Protein AF-A0A7V6W226-F1 (afdb_monomer)

Secondary structure (DSSP, 8-state):
-HHHHHHHHHHHHHHHHHTTHHHHHHHHHHHHHTTSTTS-HHHHHHHHHHHH-HHHHHHHHHHHHHHHHHHHHHHIIIIIHHHHHHHHHHHHHHHHHHHHH--

Radius of gyration: 23.51 Å; Cα contacts (8 Å, |Δi|>4): 58; chains: 1; bounding box: 61×22×67 Å

Structure (mmCIF, N/CA/C/O backbone):
data_AF-A0A7V6W226-F1
#
_entry.id   AF-A0A7V6W226-F1
#
loop_
_atom_site.group_PDB
_atom_site.id
_atom_site.type_symbol
_atom_site.label_atom_id
_atom_site.label_alt_id
_atom_site.label_comp_id
_atom_site.label_asym_id
_atom_site.label_entity_id
_atom_site.label_seq_id
_atom_site.pdbx_PDB_ins_code
_atom_site.Cartn_x
_atom_site.Cartn_y
_atom_site.Cartn_z
_atom_site.occupancy
_atom_site.B_iso_or_equiv
_atom_site.auth_seq_id
_atom_site.auth_comp_id
_atom_site.auth_asym_id
_atom_site.auth_atom_id
_atom_site.pdbx_PDB_model_num
ATOM 1 N N . MET A 1 1 ? 32.132 -3.861 -2.995 1.00 62.56 1 MET A N 1
ATOM 2 C CA . MET A 1 1 ? 31.737 -3.975 -4.418 1.00 62.56 1 MET A CA 1
ATOM 3 C C . MET A 1 1 ? 31.036 -5.306 -4.687 1.00 62.56 1 MET A C 1
ATOM 5 O O . MET A 1 1 ? 30.043 -5.301 -5.393 1.00 62.56 1 MET A O 1
ATOM 9 N N . GLU A 1 2 ? 31.469 -6.412 -4.072 1.00 76.06 2 GLU A N 1
ATOM 10 C CA . GLU A 1 2 ? 30.793 -7.725 -4.165 1.00 76.06 2 GLU A CA 1
ATOM 11 C C . GLU A 1 2 ? 29.408 -7.763 -3.499 1.00 76.06 2 GLU A C 1
ATOM 13 O O . GLU A 1 2 ? 28.473 -8.276 -4.093 1.00 76.06 2 GLU A O 1
ATOM 18 N N . MET A 1 3 ? 29.229 -7.117 -2.340 1.00 77.00 3 MET A N 1
ATOM 19 C CA . MET A 1 3 ? 27.926 -7.059 -1.651 1.00 77.00 3 MET A CA 1
ATOM 20 C C . MET A 1 3 ? 26.810 -6.396 -2.483 1.00 77.00 3 MET A C 1
ATOM 22 O O . MET A 1 3 ? 25.652 -6.771 -2.359 1.00 77.00 3 MET A O 1
ATOM 26 N N . PHE A 1 4 ? 27.152 -5.431 -3.346 1.00 80.88 4 PHE A N 1
ATOM 27 C CA . PHE A 1 4 ? 26.186 -4.826 -4.270 1.00 80.88 4 PHE A CA 1
ATOM 28 C C . PHE A 1 4 ? 25.843 -5.773 -5.424 1.00 80.88 4 PHE A C 1
ATOM 30 O O . PHE A 1 4 ? 24.687 -5.847 -5.800 1.00 80.88 4 PHE A O 1
ATOM 37 N N . LYS A 1 5 ? 26.801 -6.573 -5.910 1.00 81.19 5 LYS A N 1
ATOM 38 C CA . LYS A 1 5 ? 26.547 -7.572 -6.961 1.00 81.19 5 LYS A CA 1
ATOM 39 C C . LYS A 1 5 ? 25.661 -8.722 -6.487 1.00 81.19 5 LYS A C 1
ATOM 41 O O . LYS A 1 5 ? 24.807 -9.167 -7.240 1.00 81.19 5 LYS A O 1
ATOM 46 N N . GLU A 1 6 ? 25.860 -9.189 -5.257 1.00 84.94 6 GLU A N 1
ATOM 47 C CA . GLU A 1 6 ? 24.987 -10.191 -4.625 1.00 84.94 6 GLU A CA 1
ATOM 48 C C . GLU A 1 6 ? 23.559 -9.651 -4.461 1.00 84.94 6 GLU A C 1
ATOM 50 O O . GLU A 1 6 ? 22.586 -10.360 -4.711 1.00 84.94 6 GLU A O 1
ATOM 55 N N . LEU A 1 7 ? 23.430 -8.369 -4.096 1.00 82.00 7 LEU A N 1
ATOM 56 C CA . LEU A 1 7 ? 22.138 -7.698 -3.993 1.00 82.00 7 LEU A CA 1
ATOM 57 C C . LEU A 1 7 ? 21.468 -7.554 -5.365 1.00 82.00 7 LEU A C 1
A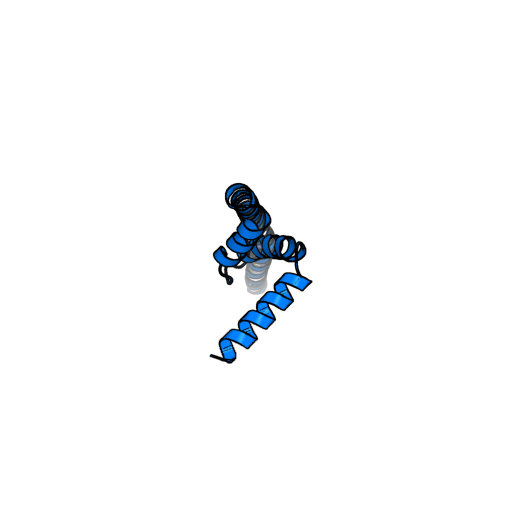TOM 59 O O . LEU A 1 7 ? 20.303 -7.908 -5.502 1.00 82.00 7 LEU A O 1
ATOM 63 N N . ASP A 1 8 ? 22.204 -7.088 -6.373 1.00 82.12 8 ASP A N 1
ATOM 64 C CA . ASP A 1 8 ? 21.702 -6.933 -7.739 1.00 82.12 8 ASP A CA 1
ATOM 65 C C . ASP A 1 8 ? 21.263 -8.289 -8.308 1.00 82.12 8 ASP A C 1
ATOM 67 O O . ASP A 1 8 ? 20.165 -8.405 -8.837 1.00 82.12 8 ASP A O 1
ATOM 71 N N . PHE A 1 9 ? 22.052 -9.350 -8.111 1.00 84.62 9 PHE A N 1
ATOM 72 C CA . PHE A 1 9 ? 21.692 -10.706 -8.531 1.00 84.62 9 PHE A CA 1
ATOM 73 C C . PHE A 1 9 ? 20.434 -11.227 -7.824 1.00 84.62 9 PHE A C 1
ATOM 75 O O . PHE A 1 9 ? 19.571 -11.834 -8.458 1.00 84.62 9 PHE A O 1
ATOM 82 N N . PHE A 1 10 ? 20.294 -10.968 -6.520 1.00 80.62 10 PHE A N 1
ATOM 83 C CA . PHE A 1 10 ? 19.096 -11.340 -5.774 1.00 80.62 10 PHE A CA 1
ATOM 84 C C . PHE A 1 10 ? 17.864 -10.593 -6.290 1.00 80.62 10 PHE A C 1
ATOM 86 O O . PHE A 1 10 ? 16.833 -11.220 -6.530 1.00 80.62 10 PHE A O 1
ATOM 93 N N . ILE A 1 11 ? 17.979 -9.282 -6.514 1.00 76.62 11 ILE A N 1
ATOM 94 C CA . ILE A 1 11 ? 16.903 -8.449 -7.055 1.00 76.62 11 ILE A CA 1
ATOM 95 C C . ILE A 1 11 ? 16.513 -8.926 -8.455 1.00 76.62 11 ILE A C 1
ATOM 97 O O . ILE A 1 11 ? 15.338 -9.197 -8.668 1.00 76.62 11 ILE A O 1
ATOM 101 N N . GLU A 1 12 ? 17.464 -9.127 -9.364 1.00 80.12 12 GLU A N 1
ATOM 102 C CA . GLU A 1 12 ? 17.195 -9.660 -10.707 1.00 80.12 12 GLU A CA 1
ATOM 103 C C . GLU A 1 12 ? 16.503 -11.033 -10.636 1.00 80.12 12 GLU A C 1
ATOM 105 O O . GLU A 1 12 ? 15.486 -11.248 -11.290 1.00 80.12 12 GLU A O 1
ATOM 110 N N . SER A 1 13 ? 16.949 -11.933 -9.748 1.00 79.75 13 SER A N 1
ATOM 111 C CA . SER A 1 13 ? 16.304 -13.244 -9.569 1.00 79.75 13 SER A CA 1
ATOM 112 C C . SER A 1 13 ? 14.872 -13.149 -9.027 1.00 79.75 13 SER A C 1
ATOM 114 O O . SER A 1 13 ? 14.004 -13.929 -9.420 1.00 79.75 13 SER A O 1
ATOM 116 N N . LEU A 1 14 ? 14.605 -12.184 -8.138 1.00 73.56 14 LEU A N 1
ATOM 117 C CA . LEU A 1 14 ? 13.264 -11.921 -7.631 1.00 73.56 14 LEU A CA 1
ATOM 118 C C . LEU A 1 14 ? 12.386 -11.312 -8.722 1.00 73.56 14 LEU A C 1
ATOM 120 O O . LEU A 1 14 ? 11.238 -11.715 -8.869 1.00 73.56 14 LEU A O 1
ATOM 124 N N . PHE A 1 15 ? 12.897 -10.370 -9.509 1.00 71.88 15 PHE A N 1
ATOM 125 C CA . PHE A 1 15 ? 12.131 -9.772 -10.599 1.00 71.88 15 PHE A CA 1
ATOM 126 C C . PHE A 1 15 ? 11.777 -10.803 -11.679 1.00 71.88 15 PHE A C 1
ATOM 128 O O . PHE A 1 15 ? 10.617 -10.842 -12.096 1.00 71.88 15 PHE A O 1
ATOM 135 N N . ASP A 1 16 ? 12.705 -11.697 -12.030 1.00 76.25 16 ASP A N 1
ATOM 136 C CA . ASP A 1 16 ? 12.465 -12.796 -12.976 1.00 76.25 16 ASP A CA 1
ATOM 137 C C . ASP A 1 16 ? 11.419 -13.800 -12.470 1.00 76.25 16 ASP A C 1
ATOM 139 O O . ASP A 1 16 ? 10.589 -14.286 -13.241 1.00 76.25 16 ASP A O 1
ATOM 143 N N . GLN A 1 17 ? 11.418 -14.110 -11.170 1.00 73.94 17 GLN A N 1
ATOM 144 C CA . GLN A 1 17 ? 10.457 -15.057 -10.593 1.00 73.94 17 GLN A CA 1
ATOM 145 C C . GLN A 1 17 ? 9.079 -14.445 -10.349 1.00 73.94 17 GLN A C 1
ATOM 147 O O . GLN A 1 17 ? 8.061 -15.130 -10.466 1.00 73.94 17 GLN A O 1
ATOM 152 N N . ILE A 1 18 ? 9.038 -13.176 -9.951 1.00 73.25 18 ILE A N 1
ATOM 153 C CA . ILE A 1 18 ? 7.808 -12.540 -9.496 1.00 73.25 18 ILE A CA 1
ATOM 154 C C . ILE A 1 18 ? 7.045 -11.953 -10.698 1.00 73.25 18 ILE A C 1
ATOM 156 O O . ILE A 1 18 ? 5.822 -12.076 -10.740 1.00 73.25 18 ILE A O 1
ATOM 160 N N . GLY A 1 19 ? 7.709 -11.370 -11.703 1.00 75.44 19 GLY A N 1
ATOM 161 C CA . GLY A 1 19 ? 7.057 -10.858 -12.918 1.00 75.44 19 GLY A CA 1
ATOM 162 C C . GLY A 1 19 ? 5.750 -10.090 -12.640 1.00 75.44 19 GLY A C 1
ATOM 163 O O . GLY A 1 19 ? 5.686 -9.210 -11.780 1.00 75.44 19 GLY A O 1
ATOM 164 N N . TYR A 1 20 ? 4.655 -10.474 -13.307 1.00 75.81 20 TYR A N 1
ATOM 165 C CA . TYR A 1 20 ? 3.326 -9.869 -13.109 1.00 75.81 20 TYR A CA 1
ATOM 166 C C . TYR A 1 20 ? 2.760 -10.018 -11.679 1.00 75.81 20 TYR A C 1
ATOM 168 O O . TYR A 1 20 ? 1.945 -9.199 -11.251 1.00 75.81 20 TYR A O 1
ATOM 176 N N . LEU A 1 21 ? 3.198 -11.008 -10.890 1.00 81.81 21 LEU A N 1
ATOM 177 C CA . LEU A 1 21 ? 2.774 -11.140 -9.489 1.00 81.81 21 LEU A CA 1
ATOM 178 C C . LEU A 1 21 ? 3.250 -9.961 -8.634 1.00 81.81 21 LEU A C 1
ATOM 180 O O . LEU A 1 21 ? 2.612 -9.658 -7.626 1.00 81.81 21 LEU A O 1
ATOM 184 N N . ALA A 1 22 ? 4.318 -9.265 -9.042 1.00 81.06 22 ALA A N 1
ATOM 185 C CA . ALA A 1 22 ? 4.899 -8.154 -8.291 1.00 81.06 22 ALA A CA 1
ATOM 186 C C . ALA A 1 22 ? 3.902 -7.005 -8.200 1.00 81.06 22 ALA A C 1
ATOM 188 O O . ALA A 1 22 ? 3.767 -6.374 -7.158 1.00 81.06 22 ALA A O 1
ATOM 189 N N . VAL A 1 23 ? 3.150 -6.796 -9.279 1.00 79.94 23 VAL A N 1
ATOM 190 C CA . VAL A 1 23 ? 2.058 -5.831 -9.357 1.00 79.94 23 VAL A CA 1
ATOM 191 C C . VAL A 1 23 ? 0.935 -6.200 -8.407 1.00 79.94 23 VAL A C 1
ATOM 193 O O . VAL A 1 23 ? 0.450 -5.353 -7.663 1.00 79.94 23 VAL A O 1
ATOM 196 N N . ILE A 1 24 ? 0.465 -7.448 -8.476 1.00 84.69 24 ILE A N 1
ATOM 197 C CA . ILE A 1 24 ? -0.684 -7.889 -7.680 1.00 84.69 24 ILE A CA 1
ATOM 198 C C . ILE A 1 24 ? -0.339 -7.754 -6.196 1.00 84.69 24 ILE A C 1
ATOM 200 O O . ILE A 1 24 ? -1.135 -7.226 -5.418 1.00 84.69 24 ILE A O 1
ATOM 204 N N . LEU A 1 25 ? 0.877 -8.163 -5.826 1.00 86.50 25 LEU A N 1
ATOM 205 C CA . LEU A 1 25 ? 1.423 -7.949 -4.494 1.00 86.50 25 LEU A CA 1
ATOM 206 C C . LEU A 1 25 ? 1.519 -6.460 -4.164 1.00 86.50 25 LEU A C 1
ATOM 208 O O . LEU A 1 25 ? 0.967 -6.056 -3.150 1.0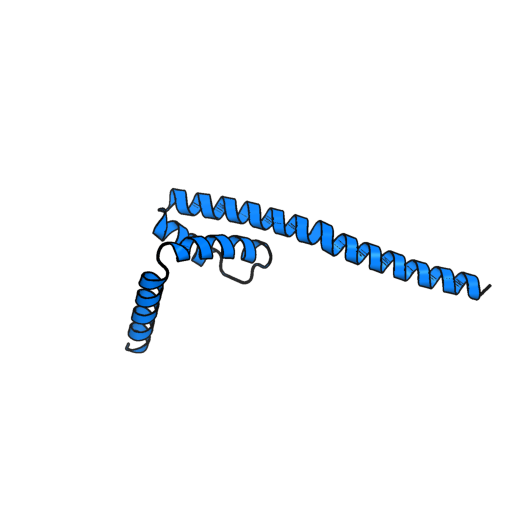0 86.50 25 LEU A O 1
ATOM 212 N N . ALA A 1 26 ? 2.131 -5.626 -5.007 1.00 87.12 26 ALA A N 1
ATOM 213 C CA . ALA A 1 26 ? 2.249 -4.187 -4.761 1.00 87.12 26 ALA A CA 1
ATOM 214 C C . ALA A 1 26 ? 0.879 -3.527 -4.542 1.00 87.12 26 ALA A C 1
ATOM 216 O O . ALA A 1 26 ? 0.708 -2.755 -3.602 1.00 87.12 26 ALA A O 1
ATOM 217 N N . GLY A 1 27 ? -0.125 -3.880 -5.346 1.00 87.06 27 GLY A N 1
ATOM 218 C CA . GLY A 1 27 ? -1.490 -3.393 -5.183 1.00 87.06 27 GLY A CA 1
ATOM 219 C C . GLY A 1 27 ? -2.143 -3.845 -3.875 1.00 87.06 27 GLY A C 1
ATOM 220 O O . GLY A 1 27 ? -2.785 -3.045 -3.195 1.00 87.06 27 GLY A O 1
ATOM 221 N N . PHE A 1 28 ? -1.939 -5.102 -3.479 1.00 87.81 28 PHE A N 1
ATOM 222 C CA . PHE A 1 28 ? -2.415 -5.613 -2.194 1.00 87.81 28 PHE A CA 1
ATOM 223 C C . PHE A 1 28 ? -1.707 -4.944 -1.006 1.00 87.81 28 PHE A C 1
ATOM 225 O O . PHE A 1 28 ? -2.356 -4.574 -0.025 1.00 87.81 28 PHE A O 1
ATOM 232 N N . LEU A 1 29 ? -0.394 -4.721 -1.108 1.00 89.31 29 LEU A N 1
ATOM 233 C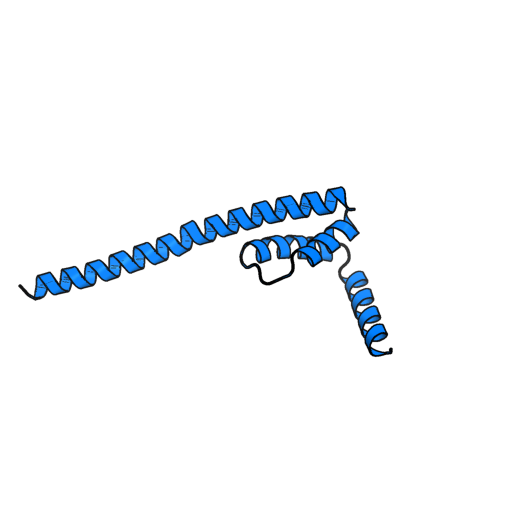 CA . LEU A 1 29 ? 0.388 -4.030 -0.088 1.00 89.31 29 LEU A CA 1
ATOM 234 C C . LEU A 1 29 ? -0.025 -2.560 0.056 1.00 89.31 29 LEU A C 1
ATOM 236 O O . LEU A 1 29 ? -0.120 -2.100 1.187 1.00 89.31 29 LEU A O 1
ATOM 240 N N . ILE A 1 30 ? -0.372 -1.857 -1.029 1.00 89.81 30 ILE A N 1
ATOM 241 C CA . ILE A 1 30 ? -0.917 -0.485 -0.968 1.00 89.81 30 ILE A CA 1
ATOM 242 C C . ILE A 1 30 ? -2.198 -0.433 -0.121 1.00 89.81 30 ILE A C 1
ATOM 244 O O . ILE A 1 30 ? -2.375 0.465 0.707 1.00 89.81 30 ILE A O 1
ATOM 248 N N . VAL A 1 31 ? -3.092 -1.411 -0.289 1.00 87.75 31 VAL A N 1
ATOM 249 C CA . VAL A 1 31 ? -4.329 -1.501 0.502 1.00 87.75 31 VAL A CA 1
ATOM 250 C C . VAL A 1 31 ? -4.018 -1.764 1.978 1.00 87.75 31 VAL A C 1
ATOM 252 O O . VAL A 1 31 ? -4.617 -1.128 2.843 1.00 87.75 31 VAL A O 1
ATOM 255 N N . ILE A 1 32 ? -3.071 -2.660 2.279 1.00 88.06 32 ILE A N 1
ATOM 256 C CA . ILE A 1 32 ? -2.658 -2.964 3.659 1.00 88.06 32 ILE A CA 1
ATOM 257 C C . ILE A 1 32 ? -1.982 -1.762 4.319 1.00 88.06 32 ILE A C 1
ATOM 259 O O . ILE A 1 32 ? -2.312 -1.423 5.456 1.00 88.06 32 ILE A O 1
ATOM 263 N N . GLU A 1 33 ? -1.062 -1.103 3.620 1.00 88.44 33 GLU A N 1
ATOM 264 C CA . GLU A 1 33 ? -0.359 0.080 4.114 1.00 88.44 33 GLU A CA 1
ATOM 265 C C . GLU A 1 33 ? -1.339 1.226 4.399 1.00 88.44 33 GLU A C 1
ATOM 267 O O . GLU A 1 33 ? -1.200 1.934 5.390 1.00 88.44 33 GLU A O 1
ATOM 272 N N . SER A 1 34 ? -2.410 1.350 3.610 1.00 85.44 34 SER A N 1
ATOM 273 C CA . SER A 1 34 ? -3.479 2.327 3.871 1.00 85.44 34 SER A CA 1
ATOM 274 C C . SER A 1 34 ? -4.248 2.057 5.178 1.00 85.44 34 SER A C 1
ATOM 276 O O . SER A 1 34 ? -4.898 2.954 5.719 1.00 85.44 34 SER A O 1
ATOM 278 N N . ILE A 1 35 ? -4.196 0.827 5.705 1.00 84.12 35 ILE A N 1
ATOM 279 C CA . ILE A 1 35 ? -4.746 0.470 7.023 1.00 84.12 35 ILE A CA 1
ATOM 280 C C . ILE A 1 35 ? -3.696 0.704 8.118 1.00 84.12 35 ILE A C 1
ATOM 282 O O . ILE A 1 35 ? -4.027 1.235 9.179 1.00 84.12 35 ILE A O 1
ATOM 286 N N . LEU A 1 36 ? -2.442 0.315 7.864 1.00 83.38 36 LEU A N 1
ATOM 287 C CA . LEU A 1 36 ? -1.302 0.460 8.772 1.00 83.38 36 LEU A CA 1
ATOM 288 C C . LEU A 1 36 ? -0.107 1.075 8.022 1.00 83.38 36 LEU A C 1
ATOM 290 O O . LEU A 1 36 ? 0.675 0.325 7.429 1.00 83.38 36 LEU A O 1
ATOM 294 N N . PRO A 1 37 ? 0.071 2.410 8.058 1.00 79.88 37 PRO A N 1
ATOM 295 C CA . PRO A 1 37 ? 1.087 3.098 7.260 1.00 79.88 37 PRO A CA 1
ATOM 296 C C . PRO A 1 37 ? 2.486 2.924 7.869 1.00 79.88 37 PRO A C 1
ATOM 298 O O . PRO A 1 37 ? 3.023 3.820 8.514 1.00 79.88 37 PRO A O 1
ATOM 301 N N . ILE A 1 38 ? 3.041 1.719 7.723 1.00 87.00 38 ILE A N 1
ATOM 302 C CA . ILE A 1 38 ? 4.353 1.305 8.247 1.00 87.00 38 ILE A CA 1
ATOM 303 C C . ILE A 1 38 ? 5.384 1.211 7.116 1.00 87.00 38 ILE A C 1
ATOM 305 O O . ILE A 1 38 ? 6.571 1.448 7.333 1.00 87.00 38 ILE A O 1
ATOM 309 N N . LEU A 1 39 ? 4.934 0.836 5.917 1.00 86.50 39 LEU A N 1
ATOM 310 C CA . LEU A 1 39 ? 5.788 0.660 4.747 1.00 86.50 39 LEU A CA 1
ATOM 311 C C . LEU A 1 39 ? 5.867 1.970 3.943 1.00 86.50 39 LEU A C 1
ATOM 313 O O . LEU A 1 39 ? 5.015 2.833 4.108 1.00 86.50 39 LEU A O 1
ATOM 317 N N . PRO A 1 40 ? 6.898 2.162 3.106 1.00 87.81 40 PRO A N 1
ATOM 318 C CA . PRO A 1 40 ? 6.983 3.328 2.235 1.00 87.81 40 PRO A CA 1
ATOM 319 C C . PRO A 1 40 ? 6.199 3.124 0.922 1.00 87.81 40 PRO A C 1
ATOM 321 O O . PRO A 1 40 ? 6.715 2.514 -0.018 1.00 87.81 40 PRO A O 1
ATOM 324 N N . LEU A 1 41 ? 5.008 3.735 0.817 1.00 88.38 41 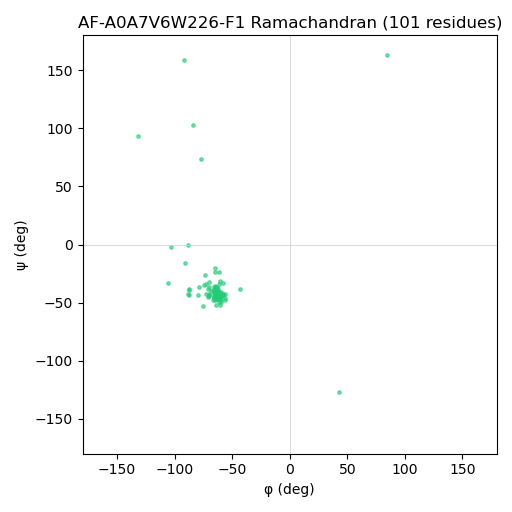LEU A N 1
ATOM 325 C CA . LEU A 1 41 ? 4.105 3.717 -0.354 1.00 88.38 41 LEU A CA 1
ATOM 326 C C . LEU A 1 41 ? 4.807 3.909 -1.706 1.00 88.38 41 LEU A C 1
ATOM 328 O O . LEU A 1 41 ? 4.443 3.303 -2.716 1.00 88.38 41 LEU A O 1
ATOM 332 N N . ALA A 1 42 ? 5.817 4.782 -1.731 1.00 88.88 42 ALA A N 1
ATOM 333 C CA . ALA A 1 42 ? 6.547 5.150 -2.939 1.00 88.88 42 ALA A CA 1
ATOM 334 C C . ALA A 1 42 ? 7.187 3.939 -3.635 1.00 88.88 42 ALA A C 1
ATOM 336 O O . ALA A 1 42 ? 7.250 3.907 -4.865 1.00 88.88 42 ALA A O 1
ATOM 337 N N . VAL A 1 43 ? 7.613 2.927 -2.874 1.00 88.75 43 VAL A N 1
ATOM 338 C CA . VAL A 1 43 ? 8.214 1.706 -3.427 1.00 88.75 43 VAL A CA 1
ATOM 339 C C . VAL A 1 43 ? 7.181 0.925 -4.242 1.00 88.75 43 VAL A C 1
ATOM 341 O O . VAL A 1 43 ? 7.451 0.542 -5.379 1.00 88.75 43 VAL A O 1
ATOM 344 N N . PHE A 1 44 ? 5.962 0.764 -3.723 1.00 89.56 44 PHE A N 1
ATOM 345 C CA . PHE A 1 44 ? 4.895 0.024 -4.406 1.00 89.56 44 PHE A CA 1
ATOM 346 C C . PHE A 1 44 ? 4.343 0.770 -5.618 1.00 89.56 44 PHE A C 1
ATOM 348 O O . PHE A 1 44 ? 4.087 0.162 -6.657 1.00 89.56 44 PHE A O 1
ATOM 355 N N . ILE A 1 45 ? 4.219 2.096 -5.521 1.00 90.94 45 ILE A N 1
ATOM 356 C CA . ILE A 1 45 ? 3.841 2.932 -6.666 1.00 90.94 45 ILE A CA 1
ATOM 357 C C . ILE A 1 45 ? 4.880 2.800 -7.782 1.00 90.94 45 ILE A C 1
ATOM 359 O O . ILE A 1 45 ? 4.511 2.660 -8.946 1.00 90.94 45 ILE A O 1
ATOM 363 N N . THR A 1 46 ? 6.170 2.802 -7.436 1.00 90.19 46 THR A N 1
ATOM 364 C CA . THR A 1 46 ? 7.258 2.668 -8.415 1.00 90.19 46 THR A CA 1
ATOM 365 C C . THR A 1 46 ? 7.196 1.320 -9.131 1.00 90.19 46 THR A C 1
ATOM 367 O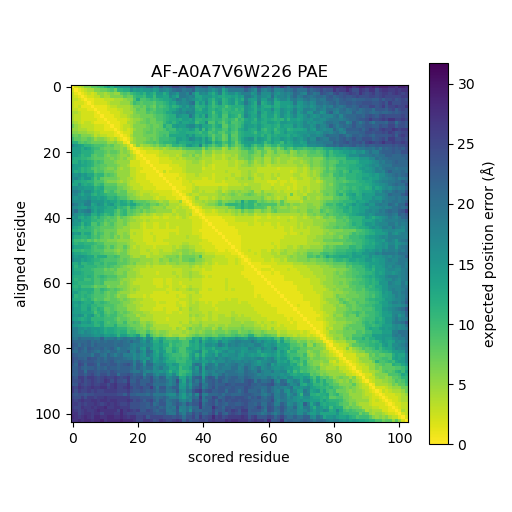 O . THR A 1 46 ? 7.320 1.288 -10.352 1.00 90.19 46 THR A O 1
ATOM 370 N N . LEU A 1 47 ? 6.910 0.226 -8.414 1.00 88.56 47 LEU A N 1
ATOM 371 C CA . LEU A 1 47 ? 6.687 -1.093 -9.021 1.00 88.56 47 LEU A CA 1
ATOM 372 C C . LEU A 1 47 ? 5.497 -1.083 -9.996 1.00 88.56 47 LEU A C 1
ATOM 374 O O . LEU A 1 47 ? 5.618 -1.557 -11.122 1.00 88.56 47 LEU A O 1
ATOM 378 N N . ASN A 1 48 ? 4.365 -0.487 -9.620 1.00 89.25 48 ASN A N 1
ATOM 379 C CA . ASN A 1 48 ? 3.207 -0.388 -10.515 1.00 89.25 48 ASN A CA 1
ATOM 380 C C . ASN A 1 48 ? 3.485 0.489 -11.747 1.00 89.25 48 ASN A C 1
ATOM 382 O O . ASN A 1 48 ? 3.051 0.161 -12.851 1.00 89.25 48 ASN A O 1
ATOM 386 N N . ILE A 1 49 ? 4.223 1.590 -11.583 1.00 91.19 49 ILE A N 1
ATOM 387 C CA . ILE A 1 49 ? 4.656 2.454 -12.689 1.00 91.19 49 ILE A CA 1
ATOM 388 C C . ILE A 1 49 ? 5.618 1.718 -13.623 1.00 91.19 49 ILE A C 1
ATOM 390 O O . ILE A 1 49 ? 5.499 1.857 -14.838 1.00 91.19 49 ILE A O 1
ATOM 394 N N . TYR A 1 50 ? 6.540 0.927 -13.074 1.00 87.19 50 TYR A N 1
ATOM 395 C CA . TYR A 1 50 ? 7.491 0.144 -13.857 1.00 87.19 50 TYR A CA 1
ATOM 396 C C . TYR A 1 50 ? 6.776 -0.844 -14.794 1.00 87.19 50 TYR A C 1
ATOM 398 O O . TYR A 1 50 ? 7.147 -0.951 -15.959 1.00 87.19 50 TYR A O 1
ATOM 406 N N . TYR A 1 51 ? 5.703 -1.494 -14.325 1.00 85.25 51 TYR A N 1
ATOM 407 C CA . TYR A 1 51 ? 4.973 -2.500 -15.107 1.00 85.25 51 TYR A CA 1
ATOM 408 C C . TYR A 1 51 ? 3.856 -1.951 -16.022 1.00 85.25 51 TYR A C 1
ATOM 410 O O . TYR A 1 51 ? 3.707 -2.447 -17.135 1.00 85.25 51 TYR A O 1
ATOM 418 N N . PHE A 1 52 ? 3.062 -0.951 -15.607 1.00 85.94 52 PHE A N 1
ATOM 419 C CA . PHE A 1 52 ? 1.948 -0.406 -16.427 1.00 85.94 52 PHE A CA 1
ATOM 420 C C . PHE A 1 52 ? 2.262 0.930 -17.102 1.00 85.94 52 PHE A C 1
ATOM 422 O O . PHE A 1 52 ? 1.424 1.480 -17.819 1.00 85.94 52 PHE A O 1
ATOM 429 N N . GLY A 1 53 ? 3.447 1.480 -16.852 1.00 87.62 53 GLY A N 1
ATOM 430 C CA . GLY A 1 53 ? 3.808 2.835 -17.236 1.00 87.62 53 GLY A CA 1
ATOM 431 C C . GLY A 1 53 ? 3.355 3.881 -16.215 1.00 87.62 53 GLY A C 1
ATOM 432 O O . GLY A 1 53 ? 2.492 3.652 -15.365 1.00 87.62 53 GLY A O 1
ATOM 433 N N . ALA A 1 54 ? 3.942 5.074 -16.325 1.00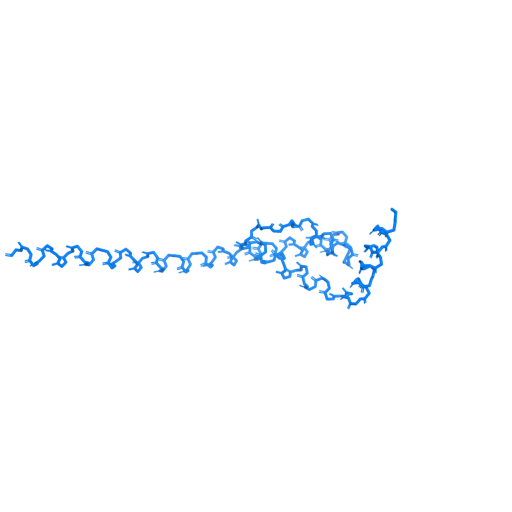 88.56 54 ALA A N 1
ATOM 434 C CA . ALA A 1 54 ? 3.805 6.145 -15.337 1.00 88.56 54 ALA A CA 1
ATOM 435 C C . ALA A 1 54 ? 2.354 6.555 -15.060 1.00 88.56 54 ALA A C 1
ATOM 437 O O . ALA A 1 54 ? 1.959 6.681 -13.905 1.00 88.56 54 ALA A O 1
ATOM 438 N N . ILE A 1 55 ? 1.546 6.733 -16.106 1.00 92.19 55 ILE A N 1
ATOM 439 C CA . ILE A 1 55 ? 0.182 7.257 -15.965 1.00 92.19 55 ILE A CA 1
ATOM 440 C C . ILE A 1 55 ? -0.753 6.185 -15.397 1.00 92.19 55 ILE A C 1
ATOM 442 O O . ILE A 1 55 ? -1.429 6.410 -14.395 1.00 92.19 55 ILE A O 1
ATOM 446 N N . VAL A 1 56 ? -0.781 5.002 -16.015 1.00 90.56 56 VAL A N 1
ATOM 447 C CA . VAL A 1 56 ? -1.707 3.927 -15.632 1.00 90.56 56 VAL A CA 1
ATOM 448 C C . VAL A 1 56 ? -1.324 3.340 -14.272 1.00 90.56 56 VAL A C 1
ATOM 450 O O . VAL A 1 56 ? -2.192 3.168 -13.418 1.00 90.56 56 VAL A O 1
ATOM 453 N N . GLY A 1 57 ? -0.030 3.110 -14.028 1.00 89.94 57 GLY A N 1
ATOM 454 C CA . GLY A 1 57 ? 0.473 2.604 -12.749 1.00 89.94 57 GLY A CA 1
ATOM 455 C C . GLY A 1 57 ? 0.194 3.554 -11.583 1.00 89.94 57 GLY A C 1
ATOM 456 O O . GLY A 1 57 ? -0.199 3.108 -10.500 1.00 89.94 57 GLY A O 1
ATOM 457 N N . PHE A 1 58 ? 0.308 4.867 -11.811 1.00 90.88 58 PHE A N 1
ATOM 458 C CA . PHE A 1 58 ? -0.084 5.872 -10.826 1.00 90.88 58 PHE A CA 1
ATOM 459 C C . PHE A 1 58 ? -1.593 5.859 -10.554 1.00 90.88 58 PHE A C 1
ATOM 461 O O . PHE A 1 58 ? -1.992 5.809 -9.394 1.00 90.88 58 PHE A O 1
ATOM 468 N N . LEU A 1 59 ? -2.437 5.847 -11.595 1.00 94.69 59 LEU A N 1
ATOM 469 C CA . LEU A 1 59 ? -3.897 5.834 -11.435 1.00 94.69 59 LEU A CA 1
ATOM 470 C C . LEU A 1 59 ? -4.390 4.595 -10.679 1.00 94.69 59 LEU A C 1
ATOM 472 O O . LEU A 1 59 ? -5.211 4.720 -9.772 1.00 94.69 59 LEU A O 1
ATOM 476 N N . ILE A 1 60 ? -3.863 3.413 -11.011 1.00 91.06 60 ILE A N 1
ATOM 477 C CA . ILE A 1 60 ? -4.184 2.163 -10.310 1.00 91.06 60 ILE A CA 1
ATOM 478 C C . ILE A 1 60 ? -3.802 2.273 -8.833 1.00 91.06 60 ILE A C 1
ATOM 480 O O . ILE A 1 60 ? -4.625 1.992 -7.960 1.00 91.06 60 ILE A O 1
ATOM 484 N N . SER A 1 61 ? -2.579 2.728 -8.549 1.00 92.00 61 SER A N 1
ATOM 485 C CA . SER A 1 61 ? -2.101 2.877 -7.171 1.00 92.00 61 SER A CA 1
ATOM 486 C C . SER A 1 61 ? -2.942 3.889 -6.393 1.00 92.00 61 SER A C 1
ATOM 488 O O . SER A 1 61 ? -3.306 3.634 -5.252 1.00 92.00 61 SER A O 1
ATOM 490 N N . TRP A 1 62 ? -3.320 5.002 -7.022 1.00 92.31 62 TRP A N 1
ATOM 491 C CA . TRP A 1 62 ? -4.160 6.030 -6.414 1.00 92.31 62 TRP A CA 1
ATOM 492 C C . TRP A 1 62 ? -5.548 5.499 -6.033 1.00 92.31 62 TRP A C 1
ATOM 494 O O . TRP A 1 62 ? -5.988 5.689 -4.898 1.00 92.31 62 TRP A O 1
ATOM 504 N N . ILE A 1 63 ? -6.209 4.775 -6.943 1.00 94.06 63 ILE A N 1
ATOM 505 C CA . ILE A 1 63 ? -7.520 4.165 -6.681 1.00 94.06 63 ILE A CA 1
ATOM 506 C C . ILE A 1 63 ? -7.417 3.133 -5.551 1.00 94.06 63 ILE A C 1
ATOM 508 O O . ILE A 1 63 ? -8.249 3.138 -4.642 1.00 94.06 63 ILE A O 1
ATOM 512 N N . LEU A 1 64 ? -6.387 2.281 -5.568 1.00 92.50 64 LEU A N 1
ATOM 513 C CA . LEU A 1 64 ? -6.144 1.289 -4.516 1.00 92.50 64 LEU A CA 1
ATOM 514 C C . LEU A 1 64 ? -5.932 1.942 -3.148 1.00 92.50 64 LEU A C 1
ATOM 516 O O . LEU A 1 64 ? -6.518 1.480 -2.170 1.00 92.50 64 LEU A O 1
ATOM 520 N N . THR A 1 65 ? -5.180 3.043 -3.076 1.00 92.88 65 THR A N 1
ATOM 521 C CA . THR A 1 65 ? -5.008 3.815 -1.837 1.00 92.88 65 THR A CA 1
ATOM 522 C C . THR A 1 65 ? -6.344 4.372 -1.343 1.00 92.88 65 THR A C 1
ATOM 524 O O . THR A 1 65 ? -6.677 4.230 -0.168 1.00 92.88 65 THR A O 1
ATOM 527 N N . CYS A 1 66 ? -7.167 4.954 -2.223 1.00 93.25 66 CYS A N 1
A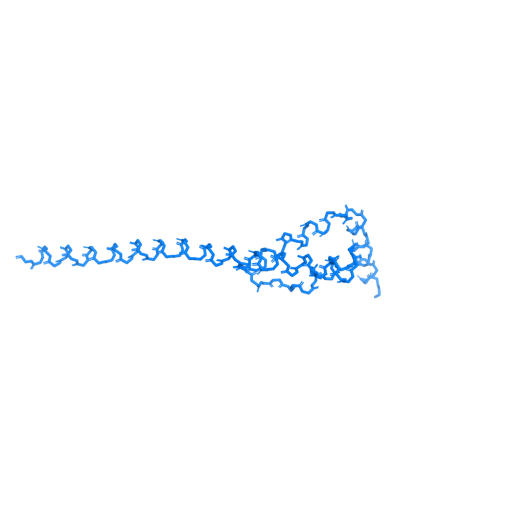TOM 528 C CA . CYS A 1 66 ? -8.497 5.443 -1.845 1.00 93.25 66 CYS A CA 1
ATOM 529 C C . CYS A 1 66 ? -9.392 4.322 -1.289 1.00 93.25 66 CYS A C 1
ATOM 531 O O . CYS A 1 66 ? -10.051 4.507 -0.263 1.00 93.25 66 CYS A O 1
ATOM 533 N N . VAL A 1 67 ? -9.387 3.152 -1.934 1.00 93.00 67 VAL A N 1
ATOM 534 C CA . VAL A 1 67 ? -10.128 1.967 -1.478 1.00 93.00 67 VAL A CA 1
ATOM 535 C C . VAL A 1 67 ? -9.595 1.474 -0.132 1.00 93.00 67 VAL A C 1
ATOM 537 O O . VAL A 1 67 ? -10.382 1.224 0.780 1.00 93.00 67 VAL A O 1
ATOM 540 N N . GLY A 1 68 ? -8.274 1.392 0.035 1.00 90.94 68 GLY A N 1
ATOM 541 C CA . GLY A 1 68 ? -7.634 0.999 1.289 1.00 90.94 68 GLY A CA 1
ATOM 542 C C . GLY A 1 68 ? -7.995 1.926 2.450 1.00 90.94 68 GLY A C 1
ATOM 543 O O . GLY A 1 68 ? -8.387 1.452 3.516 1.00 90.94 68 GLY A O 1
ATOM 544 N N . CYS A 1 69 ? -7.980 3.242 2.228 1.00 90.38 69 CYS A N 1
ATOM 545 C CA . CYS A 1 69 ? -8.416 4.232 3.214 1.00 90.38 69 CYS A CA 1
ATOM 546 C C . CYS A 1 69 ? -9.897 4.072 3.586 1.00 90.38 69 CYS A C 1
ATOM 548 O O . CYS A 1 69 ? -10.257 4.150 4.763 1.00 90.38 69 CYS A O 1
ATOM 550 N N . TYR A 1 70 ? -10.763 3.812 2.603 1.00 91.94 70 TYR A N 1
ATOM 551 C CA . TYR A 1 70 ? -12.185 3.574 2.852 1.00 91.94 70 TYR A CA 1
ATOM 552 C C . TYR A 1 70 ? -12.413 2.312 3.699 1.00 91.94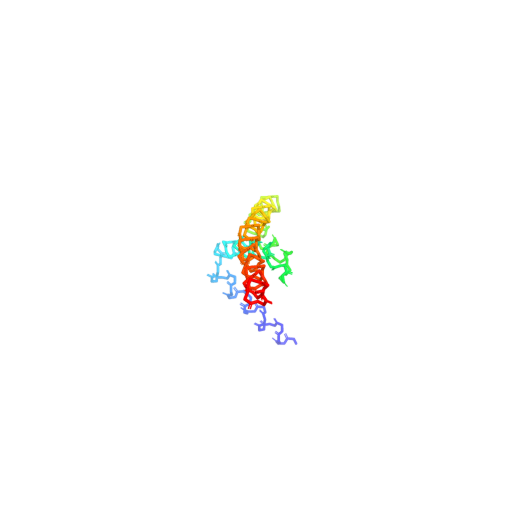 70 TYR A C 1
ATOM 554 O O . TYR A 1 70 ? -13.179 2.334 4.667 1.00 91.94 70 TYR A O 1
ATOM 562 N N . ILE A 1 71 ? -11.698 1.226 3.388 1.00 89.12 71 ILE A N 1
ATOM 563 C CA . ILE A 1 71 ? -11.727 -0.020 4.163 1.00 89.12 71 ILE A CA 1
ATOM 564 C C . ILE A 1 71 ? -11.212 0.223 5.586 1.00 89.12 71 ILE A C 1
ATOM 566 O O . ILE A 1 71 ? -11.857 -0.207 6.543 1.00 89.12 71 ILE A O 1
ATOM 570 N N . SER A 1 72 ? -10.100 0.948 5.738 1.00 88.31 72 SER A N 1
ATOM 571 C CA . SER A 1 72 ? -9.527 1.318 7.038 1.00 88.31 72 SER A CA 1
ATOM 572 C C . SER A 1 72 ? -10.544 2.069 7.900 1.00 88.31 72 SER A C 1
ATOM 574 O O . SER A 1 72 ? -10.809 1.687 9.045 1.00 88.31 72 SER A O 1
ATOM 576 N N . PHE A 1 73 ? -11.218 3.067 7.318 1.00 87.50 73 PHE A N 1
ATOM 577 C CA . PHE A 1 73 ? -12.269 3.819 7.995 1.00 87.50 73 PHE A CA 1
ATOM 578 C C . PHE A 1 73 ? -13.422 2.918 8.450 1.00 87.50 73 PHE A C 1
ATOM 580 O O . PHE A 1 73 ? -13.848 2.996 9.604 1.00 87.50 73 PHE A O 1
ATOM 587 N N . TYR A 1 74 ? -13.919 2.040 7.576 1.00 86.81 74 TYR A N 1
ATOM 588 C CA . TYR A 1 74 ? -15.013 1.132 7.918 1.00 86.81 74 TYR A CA 1
ATOM 589 C C . TYR A 1 74 ? -14.617 0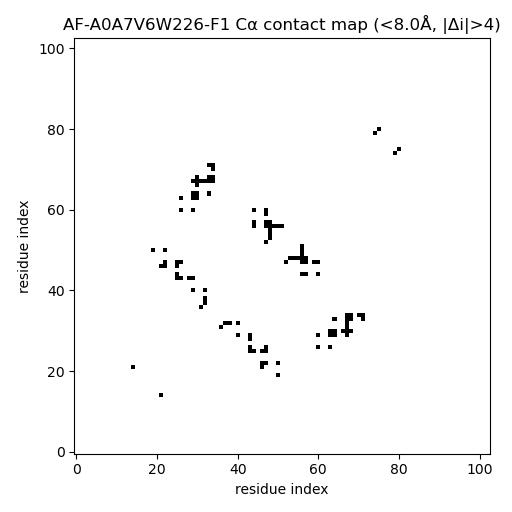.143 9.024 1.00 86.81 74 TYR A C 1
ATOM 591 O O . TYR A 1 74 ? -15.382 -0.090 9.967 1.00 86.81 74 TYR A O 1
ATOM 599 N N . LEU A 1 75 ? -13.400 -0.401 8.946 1.00 85.00 75 LEU A N 1
ATOM 600 C CA . LEU A 1 75 ? -12.862 -1.348 9.914 1.00 85.00 75 LEU A CA 1
ATOM 601 C C . LEU A 1 75 ? -12.751 -0.712 11.305 1.00 85.00 75 LEU A C 1
ATOM 603 O O . LEU A 1 75 ? -13.242 -1.285 12.282 1.00 85.00 75 LEU A O 1
ATOM 607 N N . PHE A 1 76 ? -12.209 0.506 11.389 1.00 81.31 76 PHE A N 1
ATOM 608 C CA . PHE A 1 76 ? -12.174 1.269 12.636 1.00 81.31 76 PHE A CA 1
ATOM 609 C C . PHE A 1 76 ? -13.579 1.630 13.123 1.00 81.31 76 PHE A C 1
ATOM 611 O O . PHE A 1 76 ? -13.907 1.415 14.291 1.00 81.31 76 PHE A O 1
ATOM 618 N N . ARG A 1 77 ? -14.450 2.131 12.242 1.00 79.56 77 ARG A N 1
ATOM 619 C CA . ARG A 1 77 ? -15.785 2.600 12.624 1.00 79.56 77 ARG A CA 1
ATOM 620 C C . ARG A 1 77 ? -16.661 1.486 13.180 1.00 79.56 77 ARG A C 1
ATOM 622 O O . ARG A 1 77 ? -17.376 1.735 14.145 1.00 79.56 77 ARG A O 1
ATOM 629 N N . ASN A 1 78 ? -16.622 0.289 12.601 1.00 74.75 78 ASN A N 1
ATOM 630 C CA . ASN A 1 78 ? -17.509 -0.792 13.016 1.00 74.75 78 ASN A CA 1
ATOM 631 C C . ASN A 1 78 ? -16.916 -1.611 14.173 1.00 74.75 78 ASN A C 1
ATOM 633 O O . ASN A 1 78 ? -17.609 -1.894 15.149 1.00 74.75 78 ASN A O 1
ATOM 637 N N . LYS A 1 79 ? -15.620 -1.956 14.118 1.00 70.19 79 LYS A N 1
ATOM 638 C CA . LYS A 1 79 ? -15.009 -2.814 15.145 1.00 70.19 79 LYS A CA 1
ATOM 639 C C . LYS A 1 79 ? -14.662 -2.055 16.417 1.00 70.19 79 LYS A C 1
ATOM 641 O O . LYS A 1 79 ? -14.962 -2.556 17.498 1.00 70.19 79 LYS A O 1
ATOM 646 N N . VAL A 1 80 ? -14.086 -0.854 16.311 1.00 66.69 80 VAL A N 1
ATOM 647 C CA . VAL A 1 80 ? -13.683 -0.079 17.496 1.00 66.69 80 VAL A CA 1
ATOM 648 C C . VAL A 1 80 ? -14.904 0.485 18.203 1.00 66.69 80 VAL A C 1
ATOM 650 O O . VAL A 1 80 ? -14.984 0.360 19.419 1.00 66.69 80 VAL A O 1
ATOM 653 N N . LYS A 1 81 ? -15.896 1.014 17.473 1.00 65.19 81 LYS A N 1
ATOM 654 C CA . LYS A 1 81 ? -17.131 1.516 18.094 1.00 65.19 81 LYS A CA 1
ATOM 655 C C . LYS A 1 81 ? -17.888 0.406 18.824 1.00 65.19 81 LYS A C 1
ATOM 657 O O . LYS A 1 81 ? -18.241 0.593 19.978 1.00 65.19 81 LYS A O 1
ATOM 662 N N . PHE A 1 82 ? -18.067 -0.765 18.206 1.00 67.31 82 PHE A N 1
ATOM 663 C CA . PHE A 1 82 ? -18.741 -1.888 18.863 1.00 67.31 82 PHE A CA 1
ATOM 664 C C . PHE A 1 82 ? -17.989 -2.372 20.112 1.00 67.31 82 PHE A C 1
ATOM 666 O O . PHE A 1 82 ? -18.602 -2.608 21.152 1.00 67.31 82 PHE A O 1
ATOM 673 N N . TRP A 1 83 ? -16.656 -2.478 20.045 1.00 71.00 83 TRP A N 1
ATOM 674 C CA . TRP A 1 83 ? -15.841 -2.818 21.214 1.00 71.00 83 TRP A CA 1
ATOM 675 C C . TRP A 1 83 ? -15.935 -1.763 22.321 1.00 71.00 83 TRP A C 1
ATOM 677 O O . TRP A 1 83 ? -16.045 -2.113 23.497 1.00 71.00 83 TRP A O 1
ATOM 687 N N . PHE A 1 84 ? -15.897 -0.480 21.959 1.00 68.88 84 PHE A N 1
ATOM 688 C CA . PHE A 1 84 ? -15.932 0.628 22.908 1.00 68.88 84 PHE A CA 1
ATOM 689 C C . PHE A 1 84 ? -17.308 0.768 23.565 1.00 68.88 84 PHE A C 1
ATOM 691 O O . PHE A 1 84 ? -17.386 0.865 24.789 1.00 68.88 84 PHE A O 1
ATOM 698 N N . ASP A 1 85 ? -18.386 0.672 22.783 1.00 68.25 85 ASP A N 1
ATOM 699 C CA . ASP A 1 85 ? -19.765 0.707 23.274 1.00 68.25 85 ASP A CA 1
ATOM 700 C C . ASP A 1 85 ? -20.036 -0.478 24.209 1.00 68.25 85 ASP A C 1
ATOM 702 O O . ASP A 1 85 ? -20.555 -0.291 25.312 1.00 68.25 85 ASP A O 1
ATOM 706 N N . LYS A 1 86 ? -19.595 -1.692 23.844 1.00 70.69 86 LYS A N 1
ATOM 707 C CA . LYS A 1 86 ? -19.724 -2.871 24.713 1.00 70.69 86 LYS A CA 1
ATOM 708 C C . LYS A 1 86 ? -18.993 -2.668 26.045 1.00 70.69 86 LYS A C 1
ATOM 710 O O . LYS A 1 86 ? -19.569 -2.909 27.103 1.00 70.69 86 LYS A O 1
ATOM 715 N N . LYS A 1 87 ? -17.759 -2.153 26.008 1.00 70.56 87 LYS A N 1
ATOM 716 C CA . LYS A 1 87 ? -16.933 -1.926 27.205 1.00 70.56 87 LYS A CA 1
ATOM 717 C C . LYS A 1 87 ? -17.457 -0.784 28.089 1.00 70.56 87 LYS A C 1
ATOM 719 O O . LYS A 1 87 ? -17.326 -0.847 29.313 1.00 70.56 87 LYS A O 1
ATOM 724 N N . LEU A 1 88 ? -18.068 0.248 27.500 1.00 70.94 88 LEU A N 1
ATOM 725 C CA . LEU A 1 88 ? -18.712 1.347 28.230 1.00 70.94 88 LEU A CA 1
ATOM 726 C C . LEU A 1 88 ? -20.001 0.903 28.931 1.00 70.94 88 LEU A C 1
ATOM 728 O O . LEU A 1 88 ? -20.191 1.217 30.109 1.00 70.94 88 LEU A O 1
ATOM 732 N N . ILE A 1 89 ? -20.864 0.149 28.242 1.00 71.19 89 ILE A N 1
ATOM 733 C CA . ILE A 1 89 ? -22.115 -0.377 28.812 1.00 71.19 89 ILE A CA 1
ATOM 734 C C . ILE A 1 89 ? -21.814 -1.300 29.998 1.00 71.19 89 ILE A C 1
ATOM 736 O O . ILE A 1 89 ? -22.457 -1.204 31.044 1.00 71.19 89 ILE A O 1
ATOM 740 N N . GLU A 1 90 ? -20.796 -2.149 29.874 1.00 73.12 90 GLU A N 1
ATOM 741 C CA . GLU A 1 90 ? -20.385 -3.077 30.927 1.00 73.12 90 GLU A CA 1
ATOM 742 C C . GLU A 1 90 ? -19.858 -2.336 32.170 1.00 73.12 90 GLU A C 1
ATOM 744 O O . GLU A 1 90 ? -20.257 -2.643 33.295 1.00 73.12 90 GLU A O 1
ATOM 749 N N . ARG A 1 91 ? -19.063 -1.268 31.985 1.00 67.69 91 ARG A N 1
ATOM 750 C CA . ARG A 1 91 ? -18.605 -0.407 33.093 1.00 67.69 91 ARG A CA 1
ATOM 751 C C . ARG A 1 91 ? -19.751 0.290 33.828 1.00 67.69 91 ARG A C 1
ATOM 753 O O . ARG A 1 91 ? -19.732 0.348 35.060 1.00 67.69 91 ARG A O 1
ATOM 760 N N . ASN A 1 92 ? -20.730 0.828 33.100 1.00 69.38 92 ASN A N 1
ATOM 761 C CA . ASN A 1 92 ? -21.871 1.513 33.713 1.00 69.38 92 ASN A CA 1
ATOM 762 C C . ASN A 1 92 ? -22.810 0.537 34.434 1.00 69.38 92 ASN A C 1
ATOM 764 O O . ASN A 1 92 ? -23.286 0.852 35.524 1.00 69.38 92 ASN A O 1
ATOM 768 N N . ARG A 1 93 ? -23.006 -0.675 33.900 1.00 70.50 93 ARG A N 1
ATOM 769 C CA . ARG A 1 93 ? -23.819 -1.717 34.545 1.00 70.50 93 ARG A CA 1
ATOM 770 C C . ARG A 1 93 ? -23.234 -2.152 35.895 1.00 70.50 93 ARG A C 1
ATOM 772 O O . ARG A 1 93 ? -23.975 -2.251 36.867 1.00 70.50 93 ARG A O 1
ATOM 779 N N . VAL A 1 94 ? -21.915 -2.349 35.989 1.00 73.56 94 VAL A N 1
ATOM 780 C CA . VAL A 1 94 ? -21.250 -2.726 37.255 1.00 73.56 94 VAL A CA 1
ATOM 781 C C . VAL A 1 94 ? -21.373 -1.624 38.315 1.00 73.56 94 VAL A C 1
ATOM 783 O O . VAL A 1 94 ? -21.589 -1.922 39.490 1.00 73.56 94 VAL A O 1
ATOM 786 N N . ARG A 1 95 ? -21.277 -0.347 37.918 1.00 72.12 95 ARG A N 1
ATOM 787 C CA . ARG A 1 95 ? -21.477 0.790 38.833 1.00 72.12 95 ARG A CA 1
ATOM 788 C C . ARG A 1 95 ? -22.909 0.877 39.357 1.00 72.12 95 ARG A C 1
ATOM 790 O O . ARG A 1 95 ? -23.088 1.052 40.556 1.00 72.12 95 ARG A O 1
ATOM 797 N N . LEU A 1 96 ? -23.906 0.714 38.487 1.00 72.75 96 LEU A N 1
ATOM 798 C CA . LEU A 1 96 ? -25.319 0.729 38.880 1.00 72.75 96 LEU A CA 1
ATOM 799 C C . LEU A 1 96 ? -25.660 -0.427 39.827 1.00 72.75 96 LEU A C 1
ATOM 801 O O . LEU A 1 96 ? -26.325 -0.210 40.833 1.00 72.75 96 LEU A O 1
ATOM 805 N N . ASN A 1 97 ? -25.138 -1.630 39.567 1.00 72.06 97 ASN A N 1
ATOM 806 C CA . ASN A 1 97 ? -25.369 -2.774 40.450 1.00 72.06 97 ASN A CA 1
ATOM 807 C C . ASN A 1 97 ? -24.737 -2.572 41.837 1.00 72.06 97 ASN A C 1
ATOM 809 O O . ASN A 1 97 ? -25.334 -2.934 42.841 1.00 72.06 97 ASN A O 1
ATOM 813 N N . LYS A 1 98 ? -23.560 -1.934 41.917 1.00 75.19 98 LYS A N 1
ATOM 814 C CA . LYS A 1 98 ? -22.962 -1.558 43.209 1.00 75.19 98 LYS A CA 1
ATOM 815 C C . LYS A 1 98 ? -23.813 -0.560 43.993 1.00 75.19 98 LYS A C 1
ATOM 817 O O . LYS A 1 98 ? -23.854 -0.660 45.210 1.00 75.19 98 LYS A O 1
ATOM 822 N N . LEU A 1 99 ? -24.467 0.384 43.318 1.00 76.44 99 LEU A N 1
ATOM 823 C CA . LEU A 1 99 ? -25.345 1.362 43.967 1.00 76.44 99 LEU A CA 1
ATOM 824 C C . LEU A 1 99 ? -26.666 0.736 44.437 1.00 76.44 99 LEU A C 1
ATOM 826 O O . LEU A 1 99 ? -27.160 1.123 45.484 1.00 76.44 99 LEU A O 1
ATOM 830 N N . MET A 1 100 ? -27.201 -0.251 43.708 1.00 71.00 100 MET A N 1
ATOM 831 C CA . MET A 1 100 ? -28.425 -0.965 44.105 1.00 71.00 100 MET A CA 1
ATOM 832 C C . MET A 1 100 ? -28.227 -1.948 45.264 1.00 71.00 100 MET A C 1
ATOM 834 O O . MET A 1 100 ? -29.185 -2.243 45.957 1.00 71.00 100 MET A O 1
ATOM 838 N N . VAL A 1 101 ? -27.015 -2.476 45.464 1.00 74.62 101 VAL A N 1
ATOM 839 C CA . VAL A 1 101 ? -26.698 -3.393 46.582 1.00 74.62 101 VAL A CA 1
ATOM 840 C C . VAL A 1 101 ? -26.210 -2.632 47.826 1.00 74.62 101 VAL A C 1
ATOM 842 O O . VAL A 1 101 ? -26.155 -3.192 48.915 1.00 74.62 101 VAL A O 1
ATOM 845 N N . ALA A 1 102 ? -25.831 -1.359 47.672 1.00 68.88 102 ALA A N 1
ATOM 846 C CA . ALA A 1 102 ? -25.402 -0.489 48.769 1.00 68.88 102 ALA A CA 1
ATOM 847 C C . ALA A 1 102 ? -26.560 0.277 49.442 1.00 68.88 102 ALA A C 1
ATOM 849 O O . ALA A 1 102 ? -26.301 1.052 50.362 1.00 68.88 102 ALA A O 1
ATOM 850 N N . PHE A 1 103 ? -27.792 0.087 48.966 1.00 55.69 103 PHE A N 1
ATOM 851 C CA . PHE A 1 103 ? -29.024 0.655 49.511 1.00 55.69 103 PHE A CA 1
ATOM 852 C C . PHE A 1 103 ? -29.875 -0.471 50.100 1.00 55.69 103 PHE A C 1
ATOM 854 O O . PHE A 1 103 ? -30.460 -0.255 51.181 1.00 55.69 103 PHE A O 1
#

Mean predicted aligned error: 10.59 Å

pLDDT: mean 81.56, std 8.67, range [55.69, 94.69]

Solvent-accessible surface area (backbone atoms only — not comparable to full-atom values): 5458 Å² total; per-residue (Å²): 114,66,71,58,51,56,50,50,52,50,50,53,54,47,51,71,74,37,52,77,53,50,43,57,48,30,52,52,48,42,27,50,29,45,59,52,80,77,66,70,64,64,60,37,38,49,52,27,19,71,76,60,36,66,68,56,12,44,52,53,46,52,52,36,35,54,50,15,38,52,50,33,51,50,52,48,57,55,53,50,46,53,54,48,52,53,55,49,54,53,55,52,51,56,52,52,52,54,55,66,73,74,106

Foldseek 3Di:
DVVVVVVVVVVVVCCVVCPPVLLVVLLVVLLVCLLPVPDDNVVSLVSLCVRPNNPVSNVSSVVSSVVSVVVNVVCCVPVVVVVVVVVVVVVVVVVVVVVVVVD

Sequence (103 aa):
MEMFKELDFFIESLFDQIGYLAVILAGFLIVIESILPILPLAVFITLNIYYFGAIVGFLISWILTCVGCYISFYLFRNKVKFWFDKKLIERNRVRLNKLMVAF